Protein AF-A0A818TYH7-F1 (afdb_monomer_lite)

Radius of gyration: 44.58 Å; chains: 1; bounding box: 79×45×135 Å

Structure (mmCIF, N/CA/C/O backbone):
data_AF-A0A818TYH7-F1
#
_entry.id   AF-A0A818TYH7-F1
#
loop_
_atom_site.group_PDB
_atom_site.id
_atom_site.type_symbol
_atom_site.label_atom_id
_atom_site.label_alt_id
_atom_site.label_comp_id
_atom_site.label_asym_id
_atom_site.label_entity_id
_atom_site.label_seq_id
_atom_site.pdbx_PDB_ins_code
_atom_site.Cartn_x
_atom_site.Cartn_y
_atom_site.Cartn_z
_atom_site.occupancy
_atom_site.B_iso_or_equiv
_atom_site.auth_seq_id
_atom_site.auth_comp_id
_atom_site.auth_asym_id
_atom_site.auth_atom_id
_atom_site.pdbx_PDB_model_num
ATOM 1 N N . MET A 1 1 ? -9.401 15.465 94.729 1.00 59.06 1 MET A N 1
ATOM 2 C CA . MET A 1 1 ? -9.776 15.079 93.349 1.00 59.06 1 MET A CA 1
ATOM 3 C C . MET A 1 1 ? -9.764 13.567 93.266 1.00 59.06 1 MET A C 1
ATOM 5 O O . MET A 1 1 ? -8.789 12.959 93.684 1.00 59.06 1 MET A O 1
ATOM 9 N N . ASN A 1 2 ? -10.859 12.968 92.808 1.00 67.94 2 ASN A N 1
ATOM 10 C CA . ASN A 1 2 ? -11.051 11.521 92.837 1.00 67.94 2 ASN A CA 1
ATOM 11 C C . ASN A 1 2 ? -10.206 10.858 91.737 1.00 67.94 2 ASN A C 1
ATOM 13 O O . ASN A 1 2 ? -10.450 11.074 90.551 1.00 67.94 2 ASN A O 1
ATOM 17 N N . THR A 1 3 ? -9.224 10.050 92.133 1.00 76.94 3 THR A N 1
ATOM 18 C CA . THR A 1 3 ? -8.268 9.343 91.257 1.00 76.94 3 THR A CA 1
ATOM 19 C C . THR A 1 3 ? -8.942 8.524 90.154 1.00 76.94 3 THR A C 1
ATOM 21 O O . THR A 1 3 ? -8.447 8.480 89.031 1.00 76.94 3 THR A O 1
ATOM 24 N N . ASN A 1 4 ? -10.125 7.970 90.418 1.00 76.94 4 ASN A N 1
ATOM 25 C CA . ASN A 1 4 ? -10.895 7.204 89.434 1.00 76.94 4 ASN A CA 1
ATOM 26 C C . ASN A 1 4 ? -11.364 8.059 88.245 1.00 76.94 4 ASN A C 1
ATOM 28 O O . ASN A 1 4 ? -11.335 7.600 87.107 1.00 76.94 4 ASN A O 1
ATOM 32 N N . PHE A 1 5 ? -11.738 9.319 88.479 1.00 78.06 5 PHE A N 1
ATOM 33 C CA . PHE A 1 5 ? -12.163 10.219 87.402 1.00 78.06 5 PHE A CA 1
ATOM 34 C C . PHE A 1 5 ? -10.983 10.651 86.520 1.00 78.06 5 PHE A C 1
ATOM 36 O O . PHE A 1 5 ? -11.158 10.842 85.320 1.00 78.06 5 PHE A O 1
ATOM 43 N N . LEU A 1 6 ? -9.772 10.737 87.086 1.00 80.94 6 LEU A N 1
ATOM 44 C CA . LEU A 1 6 ? -8.548 11.011 86.325 1.00 80.94 6 LEU A CA 1
ATOM 45 C C . LEU A 1 6 ? -8.166 9.841 85.410 1.00 80.94 6 LEU A C 1
ATOM 47 O O . LEU A 1 6 ? -7.818 10.062 84.253 1.00 80.94 6 LEU A O 1
ATOM 51 N N . ILE A 1 7 ? -8.282 8.602 85.898 1.00 86.25 7 ILE A N 1
ATOM 52 C CA . ILE A 1 7 ? -7.977 7.403 85.102 1.00 86.25 7 ILE A CA 1
ATOM 53 C C . ILE A 1 7 ? -8.980 7.251 83.952 1.00 86.25 7 ILE A C 1
ATOM 55 O O . ILE A 1 7 ? -8.578 7.038 82.810 1.00 86.25 7 ILE A O 1
ATOM 59 N N . ILE A 1 8 ? -10.276 7.430 84.223 1.00 88.00 8 ILE A N 1
ATOM 60 C CA . ILE A 1 8 ? -11.321 7.353 83.191 1.00 88.00 8 ILE A CA 1
ATOM 61 C C . ILE A 1 8 ? -11.111 8.443 82.129 1.00 88.00 8 ILE A C 1
ATOM 63 O O . ILE A 1 8 ? -11.181 8.158 80.933 1.00 88.00 8 ILE A O 1
ATOM 67 N N . GLY A 1 9 ? -10.776 9.668 82.546 1.00 87.94 9 GLY A N 1
ATOM 68 C CA . GLY A 1 9 ? -10.452 10.757 81.623 1.00 87.94 9 GLY A CA 1
ATOM 69 C C . GLY A 1 9 ? -9.252 10.444 80.720 1.00 87.94 9 GLY A C 1
ATOM 70 O O . GLY A 1 9 ? -9.316 10.676 79.513 1.00 87.94 9 GLY A O 1
ATOM 71 N N . ALA A 1 10 ? -8.187 9.856 81.274 1.00 88.50 10 ALA A N 1
ATOM 72 C CA . ALA A 1 10 ? -6.990 9.485 80.517 1.00 88.50 10 ALA A CA 1
ATOM 73 C C . ALA A 1 10 ? -7.256 8.382 79.475 1.00 88.50 10 ALA A C 1
ATOM 75 O O . ALA A 1 10 ? -6.760 8.456 78.347 1.00 88.50 10 ALA A O 1
ATOM 76 N N . VAL A 1 11 ? -8.075 7.382 79.817 1.00 91.19 11 VAL A N 1
ATOM 77 C CA . VAL A 1 11 ? -8.448 6.298 78.892 1.00 91.19 11 VAL A CA 1
ATOM 78 C C . VAL A 1 11 ? -9.273 6.836 77.721 1.00 91.19 11 VAL A C 1
ATOM 80 O O . VAL A 1 11 ? -8.990 6.506 76.569 1.00 91.19 11 VAL A O 1
ATOM 83 N N . ILE A 1 12 ? -10.239 7.718 77.992 1.00 92.69 12 ILE A N 1
ATOM 84 C CA . ILE A 1 12 ? -11.074 8.331 76.950 1.00 92.69 12 ILE A CA 1
ATOM 85 C C . ILE A 1 12 ? -10.218 9.197 76.018 1.00 92.69 12 ILE A C 1
ATOM 87 O O . ILE A 1 12 ? -10.305 9.051 74.801 1.00 92.69 12 ILE A O 1
ATOM 91 N N . ALA A 1 13 ? -9.336 10.040 76.563 1.00 91.00 13 ALA A N 1
ATOM 92 C CA . ALA A 1 13 ? -8.453 10.884 75.756 1.00 91.00 13 ALA A CA 1
ATOM 93 C C . ALA A 1 13 ? -7.542 10.062 74.824 1.00 91.00 13 ALA A C 1
ATOM 95 O O . ALA A 1 13 ? -7.363 10.411 73.657 1.00 91.00 13 ALA A O 1
ATOM 96 N N . THR A 1 14 ? -7.025 8.932 75.313 1.00 89.00 14 THR A N 1
ATOM 97 C CA . THR A 1 14 ? -6.171 8.030 74.524 1.00 89.00 14 THR A CA 1
ATOM 98 C C . THR A 1 14 ? -6.953 7.361 73.390 1.00 89.00 14 THR A C 1
ATOM 100 O O . THR A 1 14 ? -6.474 7.298 72.257 1.00 89.00 14 THR A O 1
ATOM 103 N N . ALA A 1 15 ? -8.183 6.913 73.661 1.00 92.44 15 ALA A N 1
ATOM 104 C CA . ALA A 1 15 ? -9.056 6.325 72.647 1.00 92.44 15 ALA A CA 1
ATOM 105 C C . ALA A 1 15 ? -9.428 7.336 71.548 1.00 92.44 15 ALA A C 1
ATOM 107 O O . ALA A 1 15 ? -9.392 7.003 70.362 1.00 92.44 15 ALA A O 1
ATOM 108 N N . PHE A 1 16 ? -9.714 8.586 71.925 1.00 93.81 16 PHE A N 1
ATOM 109 C CA . PHE A 1 16 ? -9.987 9.662 70.969 1.00 93.81 16 PHE A CA 1
ATOM 110 C C . PHE A 1 16 ? -8.767 10.000 70.104 1.00 93.81 16 PHE A C 1
ATOM 112 O O . PHE A 1 16 ? -8.908 10.148 68.890 1.00 93.81 16 PHE A O 1
ATOM 119 N N . ALA A 1 17 ? -7.569 10.072 70.691 1.00 91.50 17 ALA A N 1
ATOM 120 C CA . ALA A 1 17 ? -6.339 10.345 69.950 1.00 91.50 17 ALA A CA 1
ATOM 121 C C . ALA A 1 17 ? -6.027 9.248 68.916 1.00 91.50 17 ALA A C 1
ATOM 123 O O . ALA A 1 17 ? -5.682 9.556 67.774 1.00 91.50 17 ALA A O 1
ATOM 124 N N . LEU A 1 18 ? -6.211 7.974 69.282 1.00 92.31 18 LEU A N 1
ATOM 125 C CA . LEU A 1 18 ? -6.038 6.851 68.358 1.00 92.31 18 LEU A CA 1
ATOM 126 C C . LEU A 1 18 ? -7.083 6.865 67.239 1.00 92.31 18 LEU A C 1
ATOM 128 O O . LEU A 1 18 ? -6.723 6.699 66.076 1.00 92.31 18 LEU A O 1
ATOM 132 N N . GLY A 1 19 ? -8.355 7.111 67.567 1.00 92.62 19 GLY A N 1
ATOM 133 C CA . GLY A 1 19 ? -9.427 7.189 66.574 1.00 92.62 19 GLY A CA 1
ATOM 134 C C . GLY A 1 19 ? -9.188 8.296 65.545 1.00 92.62 19 GLY A C 1
ATOM 135 O O . GLY A 1 19 ? -9.248 8.049 64.341 1.00 92.62 19 GLY A O 1
ATOM 136 N N . LEU A 1 20 ? -8.839 9.499 66.008 1.00 92.31 20 LEU A N 1
ATOM 137 C CA . LEU A 1 20 ? -8.533 10.629 65.128 1.00 92.31 20 LEU A CA 1
ATOM 138 C C . LEU A 1 20 ? -7.273 10.380 64.290 1.00 92.31 20 LEU A C 1
ATOM 140 O O . LEU A 1 20 ? -7.275 10.667 63.094 1.00 92.31 20 LEU A O 1
ATOM 144 N N . GLY A 1 21 ? -6.228 9.791 64.876 1.00 88.50 21 GLY A N 1
ATOM 145 C CA . GLY A 1 21 ? -5.010 9.427 64.151 1.00 88.50 21 GLY A CA 1
ATOM 146 C C . GLY A 1 21 ? -5.261 8.417 63.027 1.00 88.50 21 GLY A C 1
ATOM 147 O O . GLY A 1 21 ? -4.711 8.562 61.937 1.00 88.50 21 GLY A O 1
ATOM 148 N N . LEU A 1 22 ? -6.135 7.433 63.251 1.00 90.25 22 LEU A N 1
ATOM 149 C CA . LEU A 1 22 ? -6.472 6.405 62.260 1.00 90.25 22 LEU A CA 1
ATOM 150 C C . LEU A 1 22 ? -7.311 6.979 61.110 1.00 90.25 22 LEU A C 1
ATOM 152 O O . LEU A 1 22 ? -7.062 6.657 59.950 1.00 90.25 22 LEU A O 1
ATOM 156 N N . ILE A 1 23 ? -8.245 7.886 61.413 1.00 88.19 23 ILE A N 1
ATOM 157 C CA . ILE A 1 23 ? -9.045 8.595 60.404 1.00 88.19 23 ILE A CA 1
ATOM 158 C C . ILE A 1 23 ? -8.139 9.491 59.549 1.00 88.19 23 ILE A C 1
ATOM 160 O O . ILE A 1 23 ? -8.147 9.385 58.324 1.00 88.19 23 ILE A O 1
ATOM 164 N N . ILE A 1 24 ? -7.301 10.325 60.173 1.00 84.31 24 ILE A N 1
ATOM 165 C CA . ILE A 1 24 ? -6.377 11.214 59.449 1.00 84.31 24 ILE A CA 1
ATOM 166 C C . ILE A 1 24 ? -5.364 10.398 58.634 1.00 84.31 24 ILE A C 1
ATOM 168 O O . ILE A 1 24 ? -5.081 10.749 57.493 1.00 84.31 24 ILE A O 1
ATOM 172 N N . GLY A 1 25 ? -4.860 9.282 59.165 1.00 80.38 25 GLY A N 1
ATOM 173 C CA . GLY A 1 25 ? -3.965 8.380 58.439 1.00 80.38 25 GLY A CA 1
ATOM 174 C C . GLY A 1 25 ? -4.638 7.702 57.243 1.00 80.38 25 GLY A C 1
ATOM 175 O O . GLY A 1 25 ? -4.040 7.619 56.173 1.00 80.38 25 GLY A O 1
ATOM 176 N N . HIS A 1 26 ? -5.894 7.272 57.385 1.00 82.12 26 HIS A N 1
ATOM 177 C CA . HIS A 1 26 ? -6.649 6.641 56.302 1.00 82.12 26 HIS A CA 1
ATOM 178 C C . HIS A 1 26 ? -6.903 7.605 55.133 1.00 82.12 26 HIS A C 1
ATOM 180 O O . HIS A 1 26 ? -6.757 7.217 53.975 1.00 82.12 26 HIS A O 1
ATOM 186 N N . PHE A 1 27 ? -7.219 8.870 55.429 1.00 81.94 27 PHE A N 1
ATOM 187 C CA . PHE A 1 27 ? -7.495 9.891 54.411 1.00 81.94 27 PHE A CA 1
ATOM 188 C C . PHE A 1 27 ? -6.255 10.686 53.961 1.00 81.94 27 PHE A C 1
ATOM 190 O O . PHE A 1 27 ? -6.283 11.318 52.908 1.00 81.94 27 PHE A O 1
ATOM 197 N N . GLY A 1 28 ? -5.151 10.638 54.714 1.00 71.69 28 GLY A N 1
ATOM 198 C CA . GLY A 1 28 ? -3.887 11.310 54.394 1.00 71.69 28 GLY A CA 1
ATOM 199 C C . GLY A 1 28 ? -3.019 10.576 53.366 1.00 71.69 28 GLY A C 1
ATOM 200 O O . GLY A 1 28 ? -2.095 11.172 52.805 1.00 71.69 28 GLY A O 1
ATOM 201 N N . ILE A 1 29 ? -3.315 9.305 53.063 1.00 68.62 29 ILE A N 1
ATOM 202 C CA . ILE A 1 29 ? -2.651 8.569 51.979 1.00 68.62 29 ILE A CA 1
ATOM 203 C C . ILE A 1 29 ? -3.220 9.058 50.644 1.00 68.62 29 ILE A C 1
ATOM 205 O O . ILE A 1 29 ? -4.084 8.438 50.024 1.00 68.62 29 ILE A O 1
ATOM 209 N N . THR A 1 30 ? -2.684 10.173 50.153 1.00 61.56 30 THR A N 1
ATOM 210 C CA . THR A 1 30 ? -2.760 10.469 48.725 1.00 61.56 30 THR A CA 1
ATOM 211 C C . THR A 1 30 ? -1.938 9.402 48.011 1.00 61.56 30 THR A C 1
ATOM 213 O O . THR A 1 30 ? -0.707 9.370 48.078 1.00 61.56 30 THR A O 1
ATOM 216 N N . LYS A 1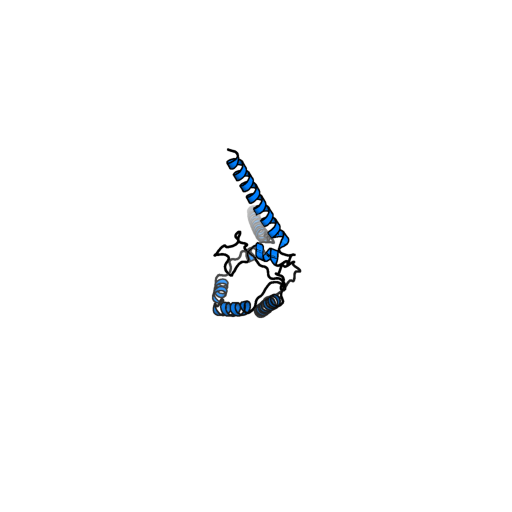 31 ? -2.606 8.454 47.347 1.00 61.31 31 LYS A N 1
ATOM 217 C CA . LYS A 1 31 ? -1.907 7.601 46.387 1.00 61.31 31 LYS A CA 1
ATOM 218 C C . LYS A 1 31 ? -1.333 8.561 45.355 1.00 61.31 31 LYS A C 1
ATOM 220 O O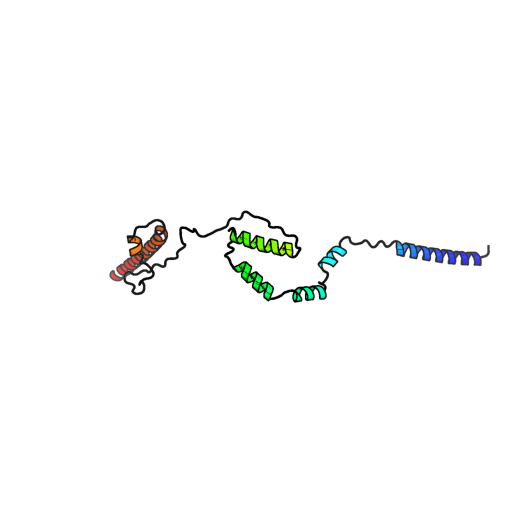 . LYS A 1 31 ? -2.100 9.195 44.634 1.00 61.31 31 LYS A O 1
ATOM 225 N N . LYS A 1 32 ? -0.006 8.720 45.308 1.00 50.16 32 LYS A N 1
ATOM 226 C CA . LYS A 1 32 ? 0.641 9.368 44.169 1.00 50.16 32 LYS A CA 1
ATOM 227 C C . LYS A 1 32 ? 0.236 8.548 42.954 1.00 50.16 32 LYS A C 1
ATOM 229 O O . LYS A 1 32 ? 0.787 7.476 42.718 1.00 50.16 32 LYS A O 1
ATOM 234 N N . THR A 1 33 ? -0.782 9.015 42.240 1.00 51.53 33 THR A N 1
ATOM 235 C CA . THR A 1 33 ? -1.146 8.506 40.929 1.00 51.53 33 THR A CA 1
ATOM 236 C C . THR A 1 33 ? 0.088 8.711 40.077 1.00 51.53 33 THR A C 1
ATOM 238 O O . THR A 1 33 ? 0.393 9.824 39.655 1.00 51.53 33 THR A O 1
ATOM 241 N N . SER A 1 34 ? 0.848 7.637 39.895 1.00 52.97 34 SER A N 1
ATOM 242 C CA . SER A 1 34 ? 1.862 7.526 38.866 1.00 52.97 34 SER A CA 1
ATOM 243 C C . SER A 1 34 ? 1.179 7.914 37.558 1.00 52.97 34 SER A C 1
ATOM 245 O O . SER A 1 34 ? 0.334 7.178 37.042 1.00 52.97 34 SER A O 1
ATOM 247 N N . GLY A 1 35 ? 1.482 9.124 37.079 1.00 52.69 35 GLY A N 1
ATOM 248 C CA . GLY A 1 35 ? 0.833 9.823 35.963 1.00 52.69 35 GLY A CA 1
ATOM 249 C C . GLY A 1 35 ? 1.010 9.166 34.591 1.00 52.69 35 GLY A C 1
ATOM 250 O O . GLY A 1 35 ? 1.030 9.840 33.570 1.00 52.69 35 GLY A O 1
ATOM 251 N N . THR A 1 36 ? 1.137 7.846 34.553 1.00 52.09 36 THR A N 1
ATOM 252 C CA . THR A 1 36 ? 1.519 7.064 33.382 1.00 52.09 36 THR A CA 1
ATOM 253 C C . THR A 1 36 ? 0.820 5.699 33.324 1.00 52.09 36 THR A C 1
ATOM 255 O O . THR A 1 36 ? 0.702 5.128 32.245 1.00 52.09 36 THR A O 1
ATOM 258 N N . SER A 1 37 ? 0.259 5.191 34.429 1.00 53.81 37 SER A N 1
ATOM 259 C CA . SER A 1 37 ? -0.306 3.827 34.506 1.00 53.81 37 SER A CA 1
ATOM 260 C C . SER A 1 37 ? -1.526 3.587 33.593 1.00 53.81 37 SER A C 1
ATOM 262 O O . SER A 1 37 ? -1.629 2.557 32.929 1.00 53.81 37 SER A O 1
ATOM 264 N N . TRP A 1 38 ? -2.435 4.560 33.464 1.00 52.66 38 TRP A N 1
ATOM 265 C CA . TRP A 1 38 ? -3.667 4.388 32.676 1.00 52.66 38 TRP A CA 1
ATOM 266 C C . TRP A 1 38 ? -3.452 4.417 31.153 1.00 52.66 38 TRP A C 1
ATOM 268 O O . TRP A 1 38 ? -4.264 3.858 30.414 1.00 52.66 38 TRP A O 1
ATOM 278 N N . LYS A 1 39 ? -2.375 5.061 30.673 1.00 55.81 39 LYS A N 1
ATOM 279 C CA . LYS A 1 39 ? -2.006 5.064 29.247 1.00 55.81 39 LYS A CA 1
ATOM 280 C C . LYS A 1 39 ? -1.375 3.734 28.844 1.00 55.81 39 LYS A C 1
ATOM 282 O O . LYS A 1 39 ? -1.773 3.170 27.829 1.00 55.81 39 LYS A O 1
ATOM 287 N N . TYR A 1 40 ? -0.468 3.197 29.662 1.00 54.97 40 TYR A N 1
ATOM 288 C CA . TYR A 1 40 ? 0.173 1.912 29.374 1.00 54.97 40 TYR A CA 1
ATOM 289 C C . TYR A 1 40 ? -0.810 0.742 29.466 1.00 54.97 40 TYR A C 1
ATOM 291 O O . TYR A 1 40 ? -0.852 -0.067 28.548 1.00 54.97 40 TYR A O 1
ATOM 299 N N . ASN A 1 41 ? -1.703 0.730 30.463 1.00 60.56 41 ASN A N 1
ATOM 300 C CA . ASN A 1 41 ? -2.732 -0.311 30.593 1.00 60.56 41 ASN A CA 1
ATOM 301 C C . ASN A 1 41 ? -3.762 -0.328 29.451 1.00 60.56 41 ASN A C 1
ATOM 303 O O . ASN A 1 41 ? -4.475 -1.315 29.300 1.00 60.56 41 ASN A O 1
ATOM 307 N N . ARG A 1 42 ? -3.885 0.750 28.662 1.00 60.50 42 ARG A N 1
ATOM 308 C CA . ARG A 1 42 ? -4.776 0.797 27.490 1.00 60.50 42 ARG A CA 1
ATOM 309 C C . ARG A 1 42 ? -4.107 0.216 26.243 1.00 60.50 42 ARG A C 1
ATOM 311 O O . ARG A 1 42 ? -4.791 -0.419 25.452 1.00 60.50 42 ARG A O 1
ATOM 318 N N . LEU A 1 43 ? -2.795 0.416 26.097 1.00 63.75 43 LEU A N 1
ATOM 319 C CA . LEU A 1 43 ? -1.996 -0.119 24.988 1.00 63.75 43 LEU A CA 1
ATOM 320 C C . LEU A 1 43 ? -1.645 -1.601 25.181 1.00 63.75 43 LEU A C 1
ATOM 322 O O . LEU A 1 43 ? -1.488 -2.318 24.203 1.00 63.75 43 LEU A O 1
ATOM 326 N N . THR A 1 44 ? -1.547 -2.066 26.430 1.00 64.50 44 THR A N 1
ATOM 327 C CA . THR A 1 44 ? -1.274 -3.473 26.770 1.00 64.50 44 THR A CA 1
ATOM 328 C C . THR A 1 44 ? -2.532 -4.268 27.113 1.00 64.50 44 THR A C 1
ATOM 330 O O . THR A 1 44 ? -2.435 -5.422 27.537 1.00 64.50 44 THR A O 1
ATOM 333 N N . ARG A 1 45 ? -3.727 -3.677 26.951 1.00 69.06 45 ARG A N 1
ATOM 334 C CA . ARG A 1 45 ? -4.977 -4.392 27.208 1.00 69.06 45 ARG A CA 1
ATOM 335 C C . ARG A 1 45 ? -5.131 -5.477 26.139 1.00 69.06 45 ARG A C 1
ATOM 337 O O . ARG A 1 45 ? -5.129 -5.131 24.957 1.00 69.06 45 ARG A O 1
ATOM 344 N N . PRO A 1 46 ? -5.282 -6.759 26.514 1.00 66.94 46 PRO A N 1
ATOM 345 C CA . PRO A 1 46 ? -5.582 -7.790 25.534 1.00 66.94 46 PRO A CA 1
ATOM 346 C C . PRO A 1 46 ? -6.861 -7.394 24.795 1.00 66.94 46 PRO A C 1
ATOM 348 O O . PRO A 1 46 ? -7.823 -6.935 25.422 1.00 66.94 46 PRO A O 1
ATOM 351 N N . ALA A 1 47 ? -6.838 -7.514 23.466 1.00 72.75 47 ALA A N 1
ATOM 352 C CA . ALA A 1 47 ? -8.010 -7.265 22.640 1.00 72.75 47 ALA A CA 1
ATOM 353 C C . ALA A 1 47 ? -9.181 -8.093 23.181 1.00 72.75 47 ALA A C 1
ATOM 355 O O . ALA A 1 47 ? -9.005 -9.267 23.515 1.00 72.75 47 ALA A O 1
ATOM 356 N N . ASP A 1 48 ? -10.359 -7.476 23.305 1.00 82.31 48 ASP A N 1
ATOM 357 C CA . ASP A 1 48 ? -11.553 -8.201 23.731 1.00 82.31 48 ASP A CA 1
ATOM 358 C C . ASP A 1 48 ? -11.781 -9.363 22.745 1.00 82.31 48 ASP A C 1
ATOM 360 O O . ASP A 1 48 ? -11.935 -9.106 21.544 1.00 82.31 48 ASP A O 1
ATOM 364 N N . PRO A 1 49 ? -11.796 -10.628 23.208 1.00 81.81 49 PRO A N 1
ATOM 365 C CA . PRO A 1 49 ? -11.980 -11.784 22.337 1.00 81.81 49 PRO A CA 1
ATOM 366 C C . PRO A 1 49 ? -13.242 -11.699 21.474 1.00 81.81 49 PRO A C 1
ATOM 368 O O . PRO A 1 49 ? -13.283 -12.291 20.396 1.00 81.81 49 PRO A O 1
ATOM 371 N N . LYS A 1 50 ? -14.268 -10.967 21.932 1.00 84.50 50 LYS A N 1
ATOM 372 C CA . LYS A 1 50 ? -15.488 -10.723 21.157 1.00 84.50 50 LYS A CA 1
ATOM 373 C C . LYS A 1 50 ? -15.220 -9.826 19.953 1.00 84.50 50 LYS A C 1
ATOM 375 O O . LYS A 1 50 ? -15.582 -10.202 18.849 1.00 84.50 50 LYS A O 1
ATOM 380 N N . ASN A 1 51 ? -14.524 -8.705 20.146 1.00 85.88 51 ASN A N 1
ATOM 381 C CA . ASN A 1 51 ? -14.196 -7.774 19.060 1.00 85.88 51 ASN A CA 1
ATOM 382 C C . ASN A 1 51 ? -13.282 -8.427 18.019 1.00 85.88 51 ASN A C 1
ATOM 384 O O . ASN A 1 51 ? -13.462 -8.213 16.825 1.00 85.88 51 ASN A O 1
ATOM 388 N N . TYR A 1 52 ? -12.328 -9.248 18.469 1.00 87.62 52 TYR A N 1
ATOM 389 C CA . TYR A 1 52 ? -11.464 -10.008 17.568 1.00 87.62 52 TYR A CA 1
ATOM 390 C C . TYR A 1 52 ? -12.260 -10.996 16.707 1.00 87.62 52 TYR A C 1
ATOM 392 O O . TYR A 1 52 ? -12.073 -11.033 15.497 1.00 87.62 52 TYR A O 1
ATOM 400 N N . ARG A 1 53 ? -13.172 -11.768 17.312 1.00 90.19 53 ARG A N 1
ATOM 401 C CA . ARG A 1 53 ? -14.015 -12.719 16.570 1.00 90.19 53 ARG A CA 1
ATOM 402 C C . ARG A 1 53 ? -14.925 -12.019 15.578 1.00 90.19 53 ARG A C 1
ATOM 404 O O . ARG A 1 53 ? -14.879 -12.366 14.412 1.00 90.19 53 ARG A O 1
ATOM 411 N N . THR A 1 54 ? -15.639 -10.976 16.001 1.00 92.44 54 THR A N 1
ATOM 412 C CA . THR A 1 54 ? -16.478 -10.181 15.094 1.00 92.44 54 THR A CA 1
ATOM 413 C C . THR A 1 54 ? -15.679 -9.634 13.911 1.00 92.44 54 THR A C 1
ATOM 415 O O . THR A 1 54 ? -16.175 -9.638 12.791 1.00 92.44 54 THR A O 1
ATOM 418 N N . PHE A 1 55 ? -14.440 -9.189 14.140 1.00 91.62 55 PHE A N 1
ATOM 419 C CA . PHE A 1 55 ? -13.564 -8.731 13.065 1.00 91.62 55 PHE A CA 1
ATOM 420 C C . PHE A 1 55 ? -13.196 -9.861 12.096 1.00 91.62 55 PHE A C 1
ATOM 422 O O . PHE A 1 55 ? -13.382 -9.700 10.895 1.00 91.62 55 PHE A O 1
ATOM 429 N N . ILE A 1 56 ? -12.721 -11.007 12.592 1.00 93.62 56 ILE A N 1
ATOM 430 C CA . ILE A 1 56 ? -12.370 -12.146 11.728 1.00 93.62 56 ILE A CA 1
ATOM 431 C C . ILE A 1 56 ? -13.593 -12.665 10.963 1.00 93.62 56 ILE A C 1
ATOM 433 O O . ILE A 1 56 ? -13.490 -12.923 9.768 1.00 93.62 56 ILE A O 1
ATOM 437 N N . ASP A 1 57 ? -14.748 -12.751 11.622 1.00 95.19 57 ASP A N 1
ATOM 438 C CA . ASP A 1 57 ? -16.000 -13.222 11.027 1.00 95.19 57 ASP A CA 1
ATOM 439 C C . ASP A 1 57 ? -16.546 -12.245 9.968 1.00 95.19 57 ASP A C 1
ATOM 441 O O . ASP A 1 57 ? -17.283 -12.657 9.078 1.00 95.19 57 ASP A O 1
ATOM 445 N N . SER A 1 58 ? -16.174 -10.959 10.035 1.00 93.81 58 SER A N 1
ATOM 446 C CA . SER A 1 58 ? -16.537 -9.949 9.027 1.00 93.81 58 SER A CA 1
ATOM 447 C C . SER A 1 58 ? -15.700 -10.009 7.742 1.00 93.81 58 SER A C 1
ATOM 449 O O . SER A 1 58 ? -16.016 -9.318 6.775 1.00 93.81 58 SER A O 1
ATOM 451 N N . ILE A 1 59 ? -14.628 -10.810 7.708 1.00 95.69 59 ILE A N 1
ATOM 452 C CA . ILE A 1 59 ? -13.783 -10.954 6.518 1.00 95.69 59 ILE A CA 1
ATOM 453 C C . ILE A 1 59 ? -14.417 -11.970 5.566 1.00 95.69 59 ILE A C 1
ATOM 455 O O . ILE A 1 59 ? -14.474 -13.165 5.849 1.00 95.69 59 ILE A O 1
ATOM 459 N N . GLU A 1 60 ? -14.824 -11.506 4.387 1.00 97.75 60 GLU A N 1
ATOM 460 C CA . GLU A 1 60 ? -15.468 -12.341 3.371 1.00 97.75 60 GLU A CA 1
ATOM 461 C C . GLU A 1 60 ? -14.560 -12.555 2.153 1.00 97.75 60 GLU A C 1
ATOM 463 O O . GLU A 1 60 ? -14.085 -11.602 1.529 1.00 97.75 60 GLU A O 1
ATOM 468 N N . ALA A 1 61 ? -14.363 -13.818 1.762 1.00 98.06 61 ALA A N 1
ATOM 469 C CA . ALA A 1 61 ? -13.528 -14.180 0.614 1.00 98.06 61 ALA A CA 1
ATOM 470 C C . ALA A 1 61 ? -14.022 -13.565 -0.709 1.00 98.06 61 ALA A C 1
ATOM 472 O O . ALA A 1 61 ? -13.206 -13.159 -1.533 1.00 98.06 61 ALA A O 1
ATOM 473 N N . ALA A 1 62 ? -15.340 -13.434 -0.888 1.00 98.12 62 ALA A N 1
ATOM 474 C CA . ALA A 1 62 ? -15.934 -12.822 -2.077 1.00 98.12 62 ALA A CA 1
ATOM 475 C C . ALA A 1 62 ? -15.542 -11.340 -2.232 1.00 98.12 62 ALA A C 1
ATOM 477 O O . ALA A 1 62 ? -15.237 -10.894 -3.338 1.00 98.12 62 ALA A O 1
ATOM 478 N N . ASN A 1 63 ? -15.476 -10.591 -1.124 1.00 97.19 63 ASN A N 1
ATOM 479 C CA . ASN A 1 63 ? -15.050 -9.189 -1.141 1.00 97.19 63 ASN A CA 1
ATOM 480 C C . ASN A 1 63 ? -13.555 -9.077 -1.463 1.00 97.19 63 ASN A C 1
ATOM 482 O O . ASN A 1 63 ? -13.152 -8.204 -2.228 1.00 97.19 63 ASN A O 1
ATOM 486 N N . ILE A 1 64 ? -12.732 -9.997 -0.943 1.00 97.75 64 ILE A N 1
ATOM 487 C CA . ILE A 1 64 ? -11.303 -10.073 -1.283 1.00 97.75 64 ILE A CA 1
ATOM 488 C C . ILE A 1 64 ? -11.120 -10.341 -2.782 1.00 97.75 64 ILE A C 1
ATOM 490 O O . ILE A 1 64 ? -10.328 -9.659 -3.427 1.00 97.75 64 ILE A O 1
ATOM 494 N N . GLU A 1 65 ? -11.863 -11.295 -3.348 1.00 98.25 65 GLU A N 1
ATOM 495 C CA . GLU A 1 65 ? -11.809 -11.620 -4.777 1.00 98.25 65 GLU A CA 1
ATOM 496 C C . GLU A 1 65 ? -12.224 -10.428 -5.650 1.00 98.25 65 GLU A C 1
ATOM 498 O O . GLU A 1 65 ? -11.511 -10.072 -6.591 1.00 98.25 65 GLU A O 1
ATOM 503 N N . ALA A 1 66 ? -13.343 -9.775 -5.323 1.00 97.56 66 ALA A N 1
ATOM 504 C CA . ALA A 1 66 ? -13.829 -8.609 -6.054 1.00 97.56 66 ALA A CA 1
ATOM 505 C C . ALA A 1 66 ? -12.822 -7.447 -6.011 1.00 97.56 66 ALA A C 1
ATOM 507 O O . ALA A 1 66 ? -12.506 -6.863 -7.052 1.00 97.56 66 ALA A O 1
ATOM 508 N N . ASN A 1 67 ? -12.264 -7.164 -4.830 1.00 96.56 67 ASN A N 1
ATOM 509 C CA . ASN A 1 67 ? -11.239 -6.138 -4.653 1.00 96.56 67 ASN A CA 1
ATOM 510 C C . ASN A 1 67 ? -9.975 -6.468 -5.445 1.00 96.56 67 ASN A C 1
ATOM 512 O O . ASN A 1 67 ? -9.456 -5.611 -6.157 1.00 96.56 67 ASN A O 1
ATOM 516 N N . LEU A 1 68 ? -9.503 -7.715 -5.381 1.00 97.25 68 LEU A N 1
ATOM 517 C CA . LEU A 1 68 ? -8.322 -8.147 -6.123 1.00 97.25 68 LEU A CA 1
ATOM 518 C C . LEU A 1 68 ? -8.539 -8.013 -7.632 1.00 97.25 68 LEU A C 1
ATOM 520 O O . LEU A 1 68 ? -7.676 -7.487 -8.334 1.00 97.25 68 LEU A O 1
ATOM 524 N N . LYS A 1 69 ? -9.702 -8.434 -8.136 1.00 97.31 69 LYS A N 1
ATOM 525 C CA . LYS A 1 69 ? -10.055 -8.308 -9.553 1.00 97.31 69 LYS A CA 1
ATOM 526 C C . LYS A 1 69 ? -10.073 -6.848 -10.007 1.00 97.31 69 LYS A C 1
ATOM 528 O O . LYS A 1 69 ? -9.618 -6.552 -11.108 1.00 97.31 69 LYS A O 1
ATOM 533 N N . ASN A 1 70 ? -10.570 -5.941 -9.167 1.00 95.06 70 ASN A N 1
ATOM 534 C CA . ASN A 1 70 ? -10.587 -4.514 -9.469 1.00 95.06 70 ASN A CA 1
ATOM 535 C C . ASN A 1 70 ? -9.163 -3.927 -9.504 1.00 95.06 70 ASN A C 1
ATOM 537 O O . ASN A 1 70 ? -8.757 -3.348 -10.511 1.00 95.06 70 ASN A O 1
ATOM 541 N N . LEU A 1 71 ? -8.376 -4.162 -8.447 1.00 95.19 71 LEU A N 1
ATOM 542 C CA . LEU A 1 71 ? -7.022 -3.614 -8.275 1.00 95.19 71 LEU A CA 1
ATOM 543 C C . LEU A 1 71 ? -5.988 -4.180 -9.267 1.00 95.19 71 LEU A C 1
ATOM 545 O O . LEU A 1 71 ? -4.952 -3.565 -9.494 1.00 95.19 71 LEU A O 1
ATOM 549 N N . THR A 1 72 ? -6.254 -5.341 -9.872 1.00 95.25 72 THR A N 1
ATOM 550 C CA . THR A 1 72 ? -5.360 -5.983 -10.861 1.00 95.25 72 THR A CA 1
ATOM 551 C C . THR A 1 72 ? -5.814 -5.807 -12.310 1.00 95.25 72 THR A C 1
ATOM 553 O O . THR A 1 72 ? -5.175 -6.322 -13.224 1.00 95.25 72 THR A O 1
ATOM 556 N N . SER A 1 73 ? -6.901 -5.069 -12.548 1.00 94.19 73 SER A N 1
ATOM 557 C CA . SER A 1 73 ? -7.448 -4.863 -13.895 1.00 94.19 73 SER A CA 1
ATOM 558 C C . SER A 1 73 ? -6.534 -4.048 -14.820 1.00 94.19 73 SER A C 1
ATOM 560 O O . SER A 1 73 ? -6.656 -4.143 -16.043 1.00 94.19 73 SER A O 1
ATOM 562 N N . ARG A 1 74 ? -5.614 -3.257 -14.253 1.00 91.19 74 ARG A N 1
ATOM 563 C CA . ARG A 1 74 ? -4.643 -2.419 -14.967 1.00 91.19 74 ARG A CA 1
ATOM 564 C C . ARG A 1 74 ? -3.259 -2.525 -14.328 1.00 91.19 74 ARG A C 1
ATOM 566 O O . ARG A 1 74 ? -3.123 -2.862 -13.151 1.00 91.19 74 ARG A O 1
ATOM 573 N N . SER A 1 75 ? -2.230 -2.219 -15.117 1.00 91.81 75 SER A N 1
ATOM 574 C CA . SER A 1 75 ? -0.863 -2.064 -14.611 1.00 91.81 75 SER A CA 1
ATOM 575 C C . SER A 1 75 ? -0.784 -0.825 -13.716 1.00 91.81 75 SER A C 1
ATOM 577 O O . SER A 1 75 ? -1.168 0.252 -14.151 1.00 91.81 75 SER A O 1
ATOM 579 N N . HIS A 1 76 ? -0.280 -0.968 -12.493 1.00 92.56 76 HIS A N 1
ATOM 580 C CA . HIS A 1 76 ? -0.106 0.104 -11.501 1.00 92.56 76 HIS A CA 1
ATOM 581 C C . HIS A 1 76 ? 1.389 0.344 -11.262 1.00 92.56 76 HIS A C 1
ATOM 583 O O . HIS A 1 76 ? 1.913 0.222 -10.156 1.00 92.56 76 HIS A O 1
ATOM 589 N N . MET A 1 77 ? 2.124 0.584 -12.346 1.00 94.50 77 MET A N 1
ATOM 590 C CA . MET A 1 77 ? 3.550 0.860 -12.248 1.00 94.50 77 MET A CA 1
ATOM 591 C C . MET A 1 77 ? 3.751 2.209 -11.544 1.00 94.50 77 MET A C 1
ATOM 593 O O . MET A 1 77 ? 3.176 3.216 -11.953 1.00 94.50 77 MET A O 1
ATOM 597 N N . ALA A 1 78 ? 4.556 2.199 -10.476 1.00 93.00 78 ALA A N 1
ATOM 598 C CA . ALA A 1 78 ? 4.749 3.342 -9.586 1.00 93.00 78 ALA A CA 1
ATOM 599 C C . ALA A 1 78 ? 5.023 4.620 -10.376 1.00 93.00 78 ALA A C 1
ATOM 601 O O . ALA A 1 78 ? 5.820 4.567 -11.303 1.00 93.00 78 ALA A O 1
ATOM 602 N N . GLY A 1 79 ? 4.410 5.747 -10.015 1.00 91.12 79 GLY A N 1
ATOM 603 C CA . GLY A 1 79 ? 4.689 7.053 -10.633 1.00 91.12 79 GLY A CA 1
ATOM 604 C C . GLY A 1 79 ? 4.011 7.320 -11.985 1.00 91.12 79 GLY A C 1
ATOM 605 O O . GLY A 1 79 ? 4.131 8.436 -12.493 1.00 91.12 79 GLY A O 1
ATOM 606 N N . LEU A 1 80 ? 3.275 6.352 -12.541 1.00 92.88 80 LEU A N 1
ATOM 607 C CA . LEU A 1 80 ? 2.377 6.568 -13.679 1.00 92.88 80 LEU A CA 1
ATOM 608 C C . LEU A 1 80 ? 0.963 6.971 -13.223 1.00 92.88 80 LEU A C 1
ATOM 610 O O . LEU A 1 80 ? 0.639 6.964 -12.033 1.00 92.88 80 LEU A O 1
ATOM 614 N N . LEU A 1 81 ? 0.111 7.359 -14.177 1.00 93.69 81 LEU A N 1
ATOM 615 C CA . LEU A 1 81 ? -1.257 7.809 -13.900 1.00 93.69 81 LEU A CA 1
ATOM 616 C C . LEU A 1 81 ? -2.120 6.682 -13.314 1.00 93.69 81 LEU A C 1
ATOM 618 O O . LEU A 1 81 ? -2.902 6.911 -12.399 1.00 93.69 81 LEU A O 1
ATOM 622 N N . GLU A 1 82 ? -1.940 5.460 -13.797 1.00 93.56 82 GLU A N 1
ATOM 623 C CA . GLU A 1 82 ? -2.702 4.282 -13.385 1.00 93.56 82 GLU A CA 1
ATOM 624 C C . GLU A 1 82 ? -2.431 3.888 -11.921 1.00 93.56 82 GLU A C 1
ATOM 626 O O . GLU A 1 82 ? -3.321 3.401 -11.218 1.00 93.56 82 GLU A O 1
ATOM 631 N N . ASP A 1 83 ? -1.210 4.133 -11.437 1.00 95.12 83 ASP A N 1
ATOM 632 C CA . ASP A 1 83 ? -0.849 3.980 -10.023 1.00 95.12 83 ASP A CA 1
ATOM 633 C C . ASP A 1 83 ? -1.583 5.016 -9.152 1.00 95.12 83 ASP A C 1
ATOM 635 O O . ASP A 1 83 ? -2.137 4.683 -8.102 1.00 95.12 83 ASP A O 1
ATOM 639 N N . LEU A 1 84 ? -1.700 6.262 -9.633 1.00 94.88 84 LEU A N 1
ATOM 640 C CA . LEU A 1 84 ? -2.476 7.300 -8.953 1.00 94.88 84 LEU A CA 1
ATOM 641 C C . LEU A 1 84 ? -3.974 6.963 -8.897 1.00 94.88 84 LEU A C 1
ATOM 643 O O . LEU A 1 84 ? -4.582 7.120 -7.839 1.00 94.88 84 LEU A O 1
ATOM 647 N N . GLU A 1 85 ? -4.560 6.490 -9.998 1.00 94.69 85 GLU A N 1
ATOM 648 C CA . GLU A 1 85 ? -5.965 6.058 -10.043 1.00 94.69 85 GLU A CA 1
ATOM 649 C C . GLU A 1 85 ? -6.226 4.914 -9.052 1.00 94.69 85 GLU A C 1
ATOM 651 O O . GLU A 1 85 ? -7.201 4.940 -8.299 1.00 94.69 85 GLU A O 1
ATOM 656 N N . SER A 1 86 ? -5.314 3.941 -8.978 1.00 94.88 86 SER A N 1
ATOM 657 C CA . SER A 1 86 ? -5.409 2.828 -8.025 1.00 94.88 86 SER A CA 1
ATOM 658 C C . SER A 1 86 ? -5.363 3.315 -6.572 1.00 94.88 86 SER A C 1
ATOM 660 O O . SER A 1 86 ? -6.151 2.868 -5.735 1.00 94.88 86 SER A O 1
ATOM 662 N N . ALA A 1 87 ? -4.487 4.277 -6.265 1.00 95.12 87 ALA A N 1
ATOM 663 C CA . ALA A 1 87 ? -4.420 4.893 -4.942 1.00 95.12 87 ALA A CA 1
ATOM 664 C C . ALA A 1 87 ? -5.704 5.665 -4.584 1.00 95.12 87 ALA A C 1
ATOM 666 O O . ALA A 1 87 ? -6.140 5.616 -3.433 1.00 95.12 87 ALA A O 1
ATOM 667 N N . GLN A 1 88 ? -6.335 6.332 -5.556 1.00 95.38 88 GLN A N 1
ATOM 668 C CA . GLN A 1 88 ? -7.604 7.046 -5.362 1.00 95.38 88 GLN A CA 1
ATOM 669 C C . GLN A 1 88 ? -8.760 6.094 -5.048 1.00 95.38 88 GLN A C 1
ATOM 671 O O . GLN A 1 88 ? -9.531 6.366 -4.133 1.00 95.38 88 GLN A O 1
ATOM 676 N N . VAL A 1 89 ? -8.840 4.945 -5.728 1.00 95.25 89 VAL A N 1
ATOM 677 C CA . VAL A 1 89 ? -9.846 3.910 -5.426 1.00 95.25 89 VAL A CA 1
ATOM 678 C C . VAL A 1 89 ? -9.736 3.441 -3.971 1.00 95.25 89 VAL A C 1
ATOM 680 O O . VAL A 1 89 ? -10.745 3.316 -3.277 1.00 95.25 89 VAL A O 1
ATOM 683 N N . ILE A 1 90 ? -8.512 3.215 -3.481 1.00 96.19 90 ILE A N 1
ATOM 684 C CA . ILE A 1 90 ? -8.272 2.820 -2.085 1.00 96.19 90 ILE A CA 1
ATOM 685 C C . ILE A 1 90 ? -8.653 3.954 -1.125 1.00 96.19 90 ILE A C 1
ATOM 687 O O . ILE A 1 90 ? -9.303 3.709 -0.109 1.00 96.19 90 ILE A O 1
ATOM 691 N N . GLU A 1 91 ? -8.274 5.194 -1.442 1.00 96.94 91 GLU A N 1
ATOM 692 C CA . GLU A 1 91 ? -8.609 6.367 -0.632 1.00 96.94 91 GLU A CA 1
ATOM 693 C C . GLU A 1 91 ? -10.126 6.552 -0.490 1.00 96.94 91 GLU A C 1
ATOM 695 O O . GLU A 1 91 ? -10.618 6.786 0.617 1.00 96.94 91 GLU A O 1
ATOM 700 N N . GLU A 1 92 ? -10.866 6.445 -1.592 1.00 96.62 92 GLU A N 1
ATOM 701 C CA . GLU A 1 92 ? -12.324 6.549 -1.612 1.00 96.62 92 GLU A CA 1
ATOM 702 C C . GLU A 1 92 ? -12.972 5.437 -0.790 1.00 96.62 92 GLU A C 1
ATOM 704 O O . GLU A 1 92 ? -13.815 5.727 0.062 1.00 96.62 92 GLU A O 1
ATOM 709 N N . GLN A 1 93 ? -12.533 4.188 -0.972 1.00 96.62 93 GLN A N 1
ATOM 710 C CA . GLN A 1 93 ? -13.050 3.057 -0.205 1.00 96.62 93 GLN A CA 1
ATOM 711 C C . GLN A 1 93 ? -12.829 3.255 1.299 1.00 96.62 93 GLN A C 1
ATOM 713 O O . GLN A 1 93 ? -13.758 3.127 2.090 1.00 96.62 93 GLN A O 1
ATOM 718 N N . TRP A 1 94 ? -11.627 3.653 1.713 1.00 97.38 94 TRP A N 1
ATOM 719 C CA . TRP A 1 94 ? -11.323 3.872 3.127 1.00 97.38 94 TRP A CA 1
ATOM 720 C C . TRP A 1 94 ? -12.104 5.039 3.736 1.00 97.38 94 TRP A C 1
ATOM 722 O O . TRP A 1 94 ? -12.495 4.975 4.903 1.00 97.38 94 TRP A O 1
ATOM 732 N N . LYS A 1 95 ? -12.371 6.097 2.961 1.00 97.50 95 LYS A N 1
ATOM 733 C CA . LYS A 1 95 ? -13.262 7.185 3.390 1.00 97.50 95 LYS A CA 1
ATOM 734 C C . LYS A 1 95 ? -14.694 6.691 3.586 1.00 97.50 95 LYS A C 1
ATOM 736 O O . LYS A 1 95 ? -15.321 7.067 4.575 1.00 97.50 95 LYS A O 1
ATOM 741 N N . LEU A 1 96 ? -15.200 5.853 2.678 1.00 97.06 96 LEU A N 1
ATOM 742 C CA . LEU A 1 96 ? -16.527 5.236 2.794 1.00 97.06 96 LEU A CA 1
ATOM 743 C C . LEU A 1 96 ? -16.625 4.319 4.019 1.00 97.06 96 LEU A C 1
ATOM 745 O O . LEU A 1 96 ? -17.635 4.350 4.720 1.00 97.06 96 LEU A O 1
ATOM 749 N N . ASP A 1 97 ? -15.551 3.597 4.336 1.00 95.25 97 ASP A N 1
ATOM 750 C CA . ASP A 1 97 ? -15.446 2.747 5.529 1.00 95.25 97 ASP A CA 1
ATOM 751 C C . ASP A 1 97 ? -15.305 3.559 6.839 1.00 95.25 97 ASP A C 1
ATOM 753 O O . ASP A 1 97 ? -15.266 2.997 7.936 1.00 95.25 97 ASP A O 1
ATOM 757 N N . GLY A 1 98 ? -15.250 4.894 6.751 1.00 96.94 98 GLY A N 1
ATOM 758 C CA . GLY A 1 98 ? -15.223 5.809 7.893 1.00 96.94 98 GLY A CA 1
ATOM 759 C C . GLY A 1 98 ? -13.827 6.096 8.453 1.00 96.94 98 GLY A C 1
ATOM 760 O O . GLY A 1 98 ? -13.708 6.607 9.571 1.00 96.94 98 GLY A O 1
ATOM 761 N N . LEU A 1 99 ? -12.764 5.783 7.707 1.00 97.31 99 LEU A N 1
ATOM 762 C CA . LEU A 1 99 ? -11.389 6.079 8.104 1.00 97.31 99 LEU A CA 1
ATOM 763 C C . LEU A 1 99 ? -11.006 7.529 7.775 1.00 97.31 99 LEU A C 1
ATOM 765 O O . LEU A 1 99 ? -11.469 8.132 6.808 1.00 97.31 99 LEU A O 1
ATOM 769 N N . GLN A 1 100 ? -10.102 8.092 8.581 1.00 96.75 100 GLN A N 1
ATOM 770 C CA . GLN A 1 100 ? -9.430 9.349 8.249 1.00 96.75 100 GLN A CA 1
ATOM 771 C C . GLN A 1 100 ? -8.245 9.038 7.336 1.00 96.75 100 GLN A C 1
ATOM 773 O O . GLN A 1 100 ? -7.288 8.396 7.769 1.00 96.75 100 GLN A O 1
ATOM 778 N N . VAL A 1 101 ? -8.317 9.485 6.083 1.00 96.88 101 VAL A N 1
ATOM 779 C CA . VAL A 1 101 ? -7.343 9.134 5.041 1.00 96.88 101 VAL A CA 1
ATOM 780 C C . VAL A 1 101 ? -6.547 10.358 4.603 1.00 96.88 101 VAL A C 1
ATOM 782 O O . VAL A 1 101 ? -7.097 11.447 4.436 1.00 96.88 101 VAL A O 1
ATOM 785 N N . THR A 1 102 ? -5.249 10.165 4.387 1.00 96.06 102 THR A N 1
ATOM 786 C CA . THR A 1 102 ? -4.328 11.147 3.808 1.00 96.06 102 THR A CA 1
ATOM 787 C C . THR A 1 102 ? -3.415 10.469 2.790 1.00 96.06 102 THR A C 1
ATOM 789 O O . THR A 1 102 ? -2.935 9.363 3.024 1.00 96.06 102 THR A O 1
ATOM 792 N N . GLN A 1 103 ? -3.141 11.154 1.676 1.00 94.62 103 GLN A N 1
ATOM 793 C CA . GLN A 1 103 ? -2.279 10.664 0.5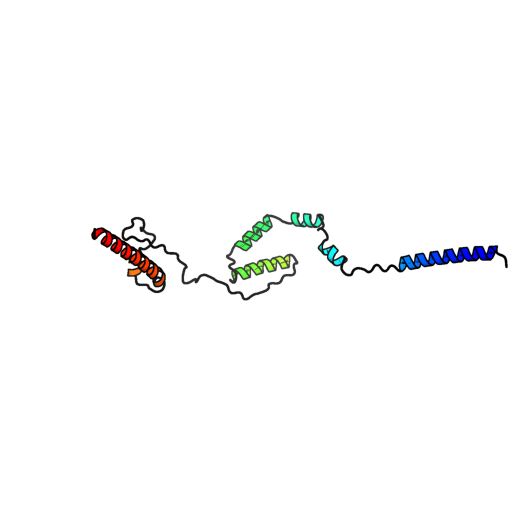96 1.00 94.62 103 GLN A CA 1
ATOM 794 C C . GLN A 1 103 ? -0.996 11.518 0.507 1.00 94.62 103 GLN A C 1
ATOM 796 O O . GLN A 1 103 ? -0.962 12.516 -0.222 1.00 94.62 103 GLN A O 1
ATOM 801 N N . PRO A 1 104 ? 0.059 11.200 1.282 1.00 94.25 104 PRO A N 1
ATOM 802 C CA . PRO A 1 104 ? 1.318 11.936 1.222 1.00 94.25 104 PRO A CA 1
ATOM 803 C C . PRO A 1 104 ? 2.018 11.710 -0.125 1.00 94.25 104 PRO A C 1
ATOM 805 O O . PRO A 1 104 ? 2.026 10.601 -0.655 1.00 94.25 104 PRO A O 1
ATOM 808 N N . LYS A 1 105 ? 2.625 12.768 -0.671 1.00 94.69 105 LYS A N 1
ATOM 809 C CA . LYS A 1 105 ? 3.326 12.740 -1.962 1.00 94.69 105 LYS A CA 1
ATOM 810 C C . LYS A 1 105 ? 4.814 12.977 -1.759 1.00 94.69 105 LYS A C 1
ATOM 812 O O . LYS A 1 105 ? 5.201 13.870 -1.004 1.00 94.69 105 LYS A O 1
ATOM 817 N N . TYR A 1 106 ? 5.630 12.208 -2.471 1.00 95.62 106 TYR A N 1
ATOM 818 C CA . TYR A 1 106 ? 7.083 12.312 -2.433 1.00 95.62 106 TYR A CA 1
ATOM 819 C C . TYR A 1 106 ? 7.640 12.362 -3.848 1.00 95.62 106 TYR A C 1
ATOM 821 O O . TYR A 1 106 ? 7.209 11.611 -4.719 1.00 95.62 106 TYR A O 1
ATOM 829 N N . ASN A 1 107 ? 8.633 13.222 -4.047 1.00 96.25 107 ASN A N 1
ATOM 830 C CA . ASN A 1 107 ? 9.411 13.249 -5.275 1.00 96.25 107 ASN A CA 1
ATOM 831 C C . ASN A 1 107 ? 10.590 12.296 -5.092 1.00 96.25 107 ASN A C 1
ATOM 833 O O . ASN A 1 107 ? 11.532 12.602 -4.361 1.00 96.25 107 ASN A O 1
ATOM 837 N N . VAL A 1 108 ? 10.499 11.128 -5.719 1.00 95.69 108 VAL A N 1
ATOM 838 C CA . VAL A 1 108 ? 11.516 10.075 -5.665 1.00 95.69 108 VAL A CA 1
ATOM 839 C C . VAL A 1 108 ? 12.081 9.837 -7.059 1.00 95.69 108 VAL A C 1
ATOM 841 O O . VAL A 1 108 ? 11.381 9.997 -8.056 1.00 95.69 108 VAL A O 1
ATOM 844 N N . LEU A 1 109 ? 13.361 9.474 -7.131 1.00 97.00 109 LEU A N 1
ATOM 845 C CA . LEU A 1 109 ? 13.985 9.091 -8.391 1.00 97.00 109 LEU A CA 1
ATOM 846 C C . LEU A 1 109 ? 13.574 7.652 -8.726 1.00 97.00 109 LEU A C 1
ATOM 848 O O . LEU A 1 109 ? 13.912 6.730 -7.985 1.00 97.00 109 LEU A O 1
ATOM 852 N N . LEU A 1 110 ? 12.844 7.479 -9.827 1.00 94.94 110 LEU A N 1
ATOM 853 C CA . LEU A 1 110 ? 12.427 6.181 -10.361 1.00 94.94 110 LEU A CA 1
ATOM 854 C C . LEU A 1 110 ? 13.206 5.873 -11.645 1.00 94.94 110 LEU A C 1
ATOM 856 O O . LEU A 1 110 ? 13.773 6.771 -12.266 1.00 94.94 110 LEU A O 1
ATOM 860 N N . SER A 1 111 ? 13.263 4.596 -12.013 1.00 92.69 111 SER A N 1
ATOM 861 C CA . SER A 1 111 ? 13.949 4.120 -13.214 1.00 92.69 111 SER A CA 1
ATOM 862 C C . SER A 1 111 ? 12.988 3.275 -14.040 1.00 92.69 111 SER A C 1
ATOM 864 O O . SER A 1 111 ? 12.398 2.330 -13.515 1.00 92.69 111 SER A O 1
ATOM 866 N N . TYR A 1 112 ? 12.856 3.619 -15.318 1.00 92.25 112 TYR A N 1
ATOM 867 C CA . TYR A 1 112 ? 12.039 2.914 -16.302 1.00 92.25 112 TYR A CA 1
ATOM 868 C C . TYR A 1 112 ? 12.900 2.574 -17.518 1.00 92.25 112 TYR A C 1
ATOM 870 O O . TYR A 1 112 ? 13.898 3.258 -17.763 1.00 92.25 112 TYR A O 1
ATOM 878 N N . PRO A 1 113 ? 12.548 1.523 -18.273 1.00 89.88 113 PRO A N 1
ATOM 879 C CA . PRO A 1 113 ? 13.128 1.326 -19.594 1.00 89.88 113 PRO A CA 1
ATOM 880 C C . PRO A 1 113 ? 12.789 2.509 -20.513 1.00 89.88 113 PRO A C 1
ATOM 882 O O . PRO A 1 113 ? 11.794 3.200 -20.304 1.00 89.88 113 PRO A O 1
ATOM 885 N N . ASP A 1 114 ? 13.618 2.727 -21.530 1.00 87.44 114 ASP A N 1
ATOM 886 C CA . ASP A 1 114 ? 13.294 3.650 -22.613 1.00 87.44 114 ASP A CA 1
ATOM 887 C C . ASP A 1 114 ? 12.238 3.003 -23.525 1.00 87.44 114 ASP A C 1
ATOM 889 O O . ASP A 1 114 ? 12.403 1.864 -23.966 1.00 87.44 114 ASP A O 1
ATOM 893 N N . ASP A 1 115 ? 11.150 3.718 -23.810 1.00 85.56 115 ASP A N 1
ATOM 894 C CA . ASP A 1 115 ? 10.082 3.232 -24.691 1.00 85.56 115 ASP A CA 1
ATOM 895 C C . ASP A 1 115 ? 10.534 3.134 -26.160 1.00 85.56 115 ASP A C 1
ATOM 897 O O . ASP A 1 115 ? 9.971 2.365 -26.943 1.00 85.56 115 ASP A O 1
ATOM 901 N N . SER A 1 116 ? 11.544 3.918 -26.550 1.00 85.19 116 SER A N 1
ATOM 902 C CA . SER A 1 116 ? 12.083 3.961 -27.911 1.00 85.19 116 SER A CA 1
ATOM 903 C C . SER A 1 116 ? 13.176 2.920 -28.164 1.00 85.19 116 SER A C 1
ATOM 905 O O . SER A 1 116 ? 13.322 2.446 -29.295 1.00 85.19 116 SER A O 1
ATOM 907 N N . GLU A 1 117 ? 13.894 2.500 -27.117 1.00 82.31 117 GLU A N 1
ATOM 908 C CA . GLU A 1 117 ? 14.996 1.541 -27.198 1.00 82.31 117 GLU A CA 1
ATOM 909 C C . GLU A 1 117 ? 14.778 0.348 -26.261 1.00 82.31 117 GLU A C 1
ATOM 911 O O . GLU A 1 117 ? 14.984 0.394 -25.050 1.00 82.31 117 GLU A O 1
ATOM 916 N N . LEU A 1 118 ? 14.394 -0.787 -26.852 1.00 79.62 118 LEU A N 1
ATOM 917 C CA . LEU A 1 118 ? 14.238 -2.032 -26.106 1.00 79.62 118 LEU A CA 1
ATOM 918 C C . LEU A 1 118 ? 15.585 -2.552 -25.598 1.00 79.62 118 LEU A C 1
ATOM 920 O O . LEU A 1 118 ? 16.488 -2.832 -26.393 1.00 79.62 118 LEU A O 1
ATOM 924 N N . ASN A 1 119 ? 15.649 -2.843 -24.299 1.00 78.06 119 ASN A N 1
ATOM 925 C CA . ASN A 1 119 ? 16.750 -3.592 -23.700 1.00 78.06 119 ASN A CA 1
ATOM 926 C C . ASN A 1 119 ? 16.831 -5.002 -24.310 1.00 78.06 119 ASN A C 1
ATOM 928 O O . ASN A 1 119 ? 15.878 -5.783 -24.231 1.00 78.06 119 ASN A O 1
ATOM 932 N N . ARG A 1 120 ? 17.977 -5.352 -24.908 1.00 73.25 120 ARG A N 1
ATOM 933 C CA . ARG A 1 120 ? 18.217 -6.670 -25.521 1.00 73.25 120 ARG A CA 1
ATOM 934 C C . ARG A 1 120 ? 19.501 -7.303 -24.997 1.00 73.25 120 ARG A C 1
ATOM 936 O O . ARG A 1 120 ? 20.534 -6.651 -24.894 1.00 73.25 120 ARG A O 1
ATOM 943 N N . HIS A 1 121 ? 19.453 -8.611 -24.751 1.00 71.19 121 HIS A N 1
ATOM 944 C CA . HIS A 1 121 ? 20.637 -9.435 -24.512 1.00 71.19 121 HIS A CA 1
ATOM 945 C C . HIS A 1 121 ? 20.918 -10.268 -25.765 1.00 71.19 121 HIS A C 1
ATOM 947 O O . HIS A 1 121 ? 20.045 -11.005 -26.220 1.00 71.19 121 HIS A O 1
ATOM 953 N N . ILE A 1 122 ? 22.121 -10.153 -26.331 1.00 66.38 122 ILE A N 1
ATOM 954 C CA . ILE A 1 122 ? 22.523 -10.889 -27.537 1.00 66.38 122 ILE A CA 1
ATOM 955 C C . ILE A 1 122 ? 23.686 -11.813 -27.176 1.00 66.38 122 ILE A C 1
ATOM 957 O O . ILE A 1 122 ? 24.712 -11.357 -26.672 1.00 66.38 122 ILE A O 1
ATOM 96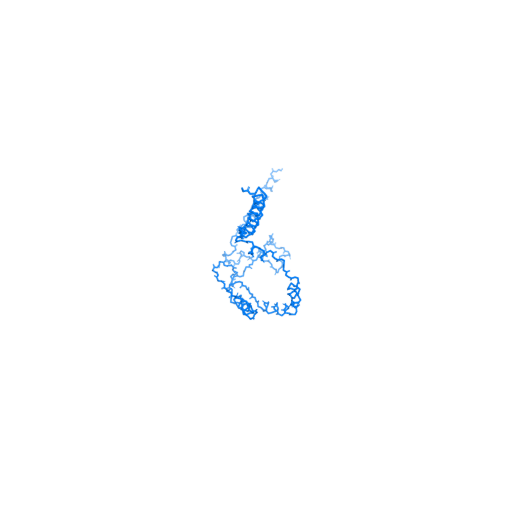1 N N . ILE A 1 123 ? 23.520 -13.114 -27.432 1.00 62.59 123 ILE A N 1
ATOM 962 C CA . ILE A 1 123 ? 24.582 -14.112 -27.277 1.00 62.59 123 ILE A CA 1
ATOM 963 C C . ILE A 1 123 ? 25.272 -14.286 -28.624 1.00 62.59 123 ILE A C 1
ATOM 965 O O . ILE A 1 123 ? 24.634 -14.598 -29.629 1.00 62.59 123 ILE A O 1
ATOM 969 N N . TYR A 1 124 ? 26.589 -14.122 -28.627 1.00 60.69 124 TYR A N 1
ATOM 970 C CA . TYR A 1 124 ? 27.413 -14.296 -29.811 1.00 60.69 124 TYR A CA 1
ATOM 971 C C . TYR A 1 124 ? 28.132 -15.649 -29.780 1.00 60.69 124 TYR A C 1
ATOM 973 O O . TYR A 1 124 ? 28.826 -15.964 -28.814 1.00 60.69 124 TYR A O 1
ATOM 981 N N . ALA A 1 125 ? 27.996 -16.446 -30.846 1.00 55.66 125 ALA A N 1
ATOM 982 C CA . ALA A 1 125 ? 28.704 -17.718 -30.993 1.00 55.66 125 ALA A CA 1
ATOM 983 C C . ALA A 1 125 ? 30.023 -17.552 -31.772 1.00 55.66 125 ALA A C 1
ATOM 985 O O . ALA A 1 125 ? 30.065 -16.947 -32.845 1.00 55.66 125 ALA A O 1
ATOM 986 N N . LEU A 1 126 ? 31.100 -18.140 -31.245 1.00 51.97 126 LEU A N 1
ATOM 987 C CA . LEU A 1 12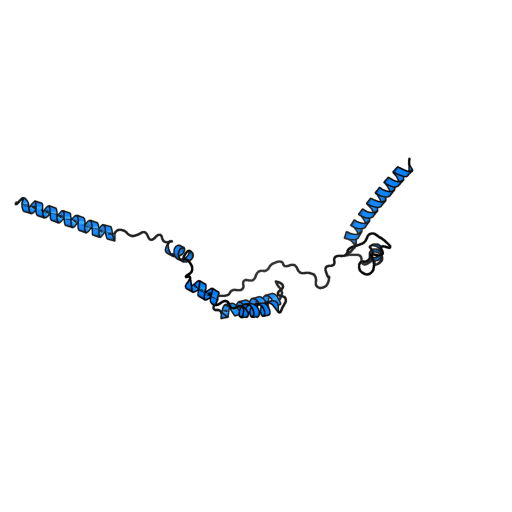6 ? 32.464 -18.097 -31.788 1.00 51.97 126 LEU A CA 1
ATOM 988 C C . LEU A 1 126 ? 32.693 -19.146 -32.894 1.00 51.97 126 LEU A C 1
ATOM 990 O O . LEU A 1 126 ? 33.595 -19.965 -32.773 1.00 51.97 126 LEU A O 1
ATOM 994 N N . ALA A 1 127 ? 31.887 -19.203 -33.957 1.00 48.09 127 ALA A N 1
ATOM 995 C CA . ALA A 1 127 ? 32.246 -20.047 -35.106 1.00 48.09 127 ALA A CA 1
ATOM 996 C C . ALA A 1 127 ? 31.489 -19.688 -36.388 1.00 48.09 127 ALA A C 1
ATOM 998 O O . ALA A 1 127 ? 30.267 -19.816 -36.469 1.00 48.09 127 ALA A O 1
ATOM 999 N N . LYS A 1 128 ? 32.248 -19.340 -37.433 1.00 47.53 128 LYS A N 1
ATOM 1000 C CA . LYS A 1 128 ? 31.765 -19.323 -38.816 1.00 47.53 128 LYS A CA 1
ATOM 1001 C C . LYS A 1 128 ? 31.458 -20.767 -39.231 1.00 47.53 128 LYS A C 1
ATOM 1003 O O . LYS A 1 128 ? 32.372 -21.581 -39.305 1.00 47.53 128 LYS A O 1
ATOM 1008 N N . GLY A 1 129 ? 30.185 -21.077 -39.478 1.00 52.47 129 GLY A N 1
ATOM 1009 C CA . GLY A 1 129 ? 29.732 -22.417 -39.879 1.00 52.47 129 GLY A CA 1
ATOM 1010 C C . GLY A 1 129 ? 29.217 -23.312 -38.747 1.00 52.47 129 GLY A C 1
ATOM 1011 O O . GLY A 1 129 ? 29.089 -24.514 -38.953 1.00 52.47 129 GLY A O 1
ATOM 1012 N N . ASN A 1 130 ? 28.906 -22.768 -37.564 1.00 46.69 130 ASN A N 1
ATOM 1013 C CA . ASN A 1 130 ? 28.208 -23.536 -36.533 1.00 46.69 130 ASN A CA 1
ATOM 1014 C C . ASN A 1 130 ? 26.772 -23.874 -37.004 1.00 46.69 130 ASN A C 1
ATOM 1016 O O . ASN A 1 130 ? 25.979 -22.949 -37.178 1.00 46.69 130 ASN A O 1
ATOM 1020 N N . PRO A 1 131 ? 26.393 -25.157 -37.171 1.00 49.53 131 PRO A N 1
ATOM 1021 C CA . PRO A 1 131 ? 25.037 -25.542 -37.577 1.00 49.53 131 PRO A CA 1
ATOM 1022 C C . PRO A 1 131 ? 23.971 -25.193 -36.524 1.00 49.53 131 PRO A C 1
ATOM 1024 O O . PRO A 1 131 ? 22.789 -25.144 -36.846 1.00 49.53 131 PRO A O 1
ATOM 1027 N N . TYR A 1 132 ? 24.382 -24.906 -35.282 1.00 44.91 132 TYR A N 1
ATOM 1028 C CA . TYR A 1 132 ? 23.518 -24.403 -34.211 1.00 44.91 132 TYR A CA 1
ATOM 1029 C C . TYR A 1 132 ? 23.411 -22.870 -34.186 1.00 44.91 132 TYR A C 1
ATOM 1031 O O . TYR A 1 132 ? 22.593 -22.336 -33.445 1.00 44.91 132 TYR A O 1
ATOM 1039 N N . ALA A 1 133 ? 24.174 -22.148 -35.018 1.00 50.47 133 ALA A N 1
ATOM 1040 C CA . ALA A 1 133 ? 23.971 -20.716 -35.276 1.00 50.47 133 ALA A CA 1
ATOM 1041 C C . ALA A 1 133 ? 22.874 -20.480 -36.334 1.00 50.47 133 ALA A C 1
ATOM 1043 O O . ALA A 1 133 ? 22.888 -19.496 -37.071 1.00 50.47 133 ALA A O 1
ATOM 1044 N N . ALA A 1 134 ? 21.929 -21.414 -36.445 1.00 41.72 134 ALA A N 1
ATOM 1045 C CA . ALA A 1 134 ? 20.810 -21.312 -37.354 1.00 41.72 134 ALA A CA 1
ATOM 1046 C C . ALA A 1 134 ? 19.695 -20.454 -36.732 1.00 41.72 134 ALA A C 1
ATOM 1048 O O . ALA A 1 134 ? 19.178 -20.731 -35.649 1.00 41.72 134 ALA A O 1
ATOM 1049 N N . THR A 1 135 ? 19.285 -19.431 -37.483 1.00 46.84 135 THR A N 1
ATOM 1050 C CA . THR A 1 135 ? 18.003 -18.696 -37.412 1.00 46.84 135 THR A CA 1
ATOM 1051 C C . THR A 1 135 ? 17.688 -17.792 -36.212 1.00 46.84 135 THR A C 1
ATOM 1053 O O . THR A 1 135 ? 16.751 -17.010 -36.335 1.00 46.84 135 THR A O 1
ATOM 1056 N N . GLY A 1 136 ? 18.445 -17.812 -35.107 1.00 45.72 136 GLY A N 1
ATOM 1057 C CA . GLY A 1 136 ? 18.109 -17.006 -33.913 1.00 45.72 136 GLY A CA 1
ATOM 1058 C C . GLY A 1 136 ? 19.171 -16.029 -33.393 1.00 45.72 136 GLY A C 1
ATOM 1059 O O . GLY A 1 136 ? 18.825 -15.081 -32.690 1.00 45.72 136 GLY A O 1
ATOM 1060 N N . CYS A 1 137 ? 20.454 -16.229 -33.708 1.00 47.91 137 CYS A N 1
ATOM 1061 C CA . CYS A 1 137 ? 21.547 -15.404 -33.179 1.00 47.91 137 CYS A CA 1
ATOM 1062 C C . CYS A 1 137 ? 22.557 -15.085 -34.292 1.00 47.91 137 CYS A C 1
ATOM 1064 O O . CYS A 1 137 ? 23.108 -16.022 -34.874 1.00 47.91 137 CYS A O 1
ATOM 1066 N N . PRO A 1 138 ? 22.808 -13.802 -34.616 1.00 52.97 138 PRO A N 1
ATOM 1067 C CA . PRO A 1 138 ? 23.750 -13.438 -35.669 1.00 52.97 138 PRO A CA 1
ATOM 1068 C C . PRO A 1 138 ? 25.193 -13.771 -35.261 1.00 52.97 138 PRO A C 1
ATOM 1070 O O . PRO A 1 138 ? 25.585 -13.614 -34.101 1.00 52.97 138 PRO A O 1
ATOM 1073 N N . ALA A 1 139 ? 26.005 -14.221 -36.220 1.00 52.09 139 ALA A N 1
ATOM 1074 C CA . ALA A 1 139 ? 27.434 -14.403 -35.998 1.00 52.09 139 ALA A CA 1
ATOM 1075 C C . ALA A 1 139 ? 28.122 -13.037 -35.823 1.00 52.09 139 ALA A C 1
ATOM 1077 O O . ALA A 1 139 ? 27.750 -12.057 -36.468 1.00 52.09 139 ALA A O 1
ATOM 1078 N N . VAL A 1 140 ? 29.167 -12.967 -34.987 1.00 51.84 140 VAL A N 1
ATOM 1079 C CA . VAL A 1 140 ? 29.928 -11.722 -34.724 1.00 51.84 140 VAL A CA 1
ATOM 1080 C C . VAL A 1 140 ? 30.418 -11.065 -36.020 1.00 51.84 140 VAL A C 1
ATOM 1082 O O . VAL A 1 140 ? 30.385 -9.844 -36.145 1.00 51.84 140 VAL A O 1
ATOM 1085 N N . SER A 1 141 ? 30.827 -11.869 -37.006 1.00 51.19 141 SER A N 1
ATOM 1086 C CA . SER A 1 141 ? 31.281 -11.391 -38.317 1.00 51.19 141 SER A CA 1
ATOM 1087 C C . SER A 1 141 ? 30.211 -10.627 -39.093 1.00 51.19 141 SER A C 1
ATOM 1089 O O . SER A 1 141 ? 30.538 -9.690 -39.816 1.00 51.19 141 SER A O 1
ATOM 1091 N N . ASP A 1 142 ? 28.948 -11.013 -38.933 1.00 53.81 142 ASP A N 1
ATOM 1092 C CA . ASP A 1 142 ? 27.840 -10.503 -39.739 1.00 53.81 142 ASP A CA 1
ATOM 1093 C C . ASP A 1 142 ? 27.346 -9.161 -39.180 1.00 53.81 142 ASP A C 1
ATOM 1095 O O . ASP A 1 142 ? 26.980 -8.265 -39.936 1.00 53.81 142 ASP A O 1
ATOM 1099 N N . VAL A 1 143 ? 27.439 -8.980 -37.856 1.00 54.69 143 VAL A N 1
ATOM 1100 C CA . VAL A 1 143 ? 27.137 -7.715 -37.161 1.00 54.69 143 VAL A CA 1
ATOM 1101 C C . VAL A 1 143 ? 28.230 -6.664 -37.383 1.00 54.69 143 VAL A C 1
ATOM 1103 O O . VAL A 1 143 ? 27.938 -5.481 -37.543 1.00 54.69 143 VAL A O 1
ATOM 1106 N N . ILE A 1 144 ? 29.499 -7.080 -37.455 1.00 51.25 144 ILE A N 1
ATOM 1107 C CA . ILE A 1 144 ? 30.612 -6.180 -37.805 1.00 51.25 144 ILE A CA 1
ATOM 1108 C C . ILE A 1 144 ? 30.456 -5.666 -39.244 1.00 51.25 144 ILE A C 1
ATOM 1110 O O . ILE A 1 144 ? 30.697 -4.489 -39.509 1.00 51.25 144 ILE A O 1
ATOM 1114 N N . ALA A 1 145 ? 30.012 -6.523 -40.168 1.00 55.38 145 ALA A N 1
ATOM 1115 C CA . ALA A 1 145 ? 29.784 -6.149 -41.561 1.00 55.38 145 ALA A CA 1
ATOM 1116 C C . ALA A 1 145 ? 28.591 -5.189 -41.753 1.00 55.38 145 ALA A C 1
ATOM 1118 O O . ALA A 1 145 ? 28.564 -4.461 -42.744 1.00 55.38 145 ALA A O 1
ATOM 1119 N N . SER A 1 146 ? 27.627 -5.151 -40.820 1.00 53.69 146 SER A N 1
ATOM 1120 C CA . SER A 1 146 ? 26.430 -4.303 -40.931 1.00 53.69 146 SER A CA 1
ATOM 1121 C C . SER A 1 146 ? 26.621 -2.841 -40.496 1.00 53.69 146 SER A C 1
ATOM 1123 O O . SER A 1 146 ? 25.710 -2.041 -40.678 1.00 53.69 146 SER A O 1
ATOM 1125 N N . GLY A 1 147 ? 27.778 -2.462 -39.938 1.00 53.31 147 GLY A N 1
ATOM 1126 C CA . GLY A 1 147 ? 28.216 -1.058 -39.822 1.00 53.31 147 GLY A CA 1
ATOM 1127 C C . GLY A 1 147 ? 27.377 -0.099 -38.956 1.00 53.31 147 GLY A C 1
ATOM 1128 O O . GLY A 1 147 ? 27.611 1.109 -39.001 1.00 53.31 147 GLY A O 1
ATOM 1129 N N . ASN A 1 148 ? 26.431 -0.577 -38.142 1.00 52.62 148 ASN A N 1
ATOM 1130 C CA . ASN A 1 148 ? 25.623 0.275 -37.259 1.00 52.62 148 ASN A CA 1
ATOM 1131 C C . ASN A 1 148 ? 26.251 0.305 -35.850 1.00 52.62 148 ASN A C 1
ATOM 1133 O O . ASN A 1 148 ? 26.141 -0.651 -35.088 1.00 52.62 148 ASN A O 1
ATOM 1137 N N . SER A 1 149 ? 27.042 1.344 -35.566 1.00 52.25 149 SER A N 1
ATOM 1138 C CA . SER A 1 149 ? 28.309 1.187 -34.824 1.00 52.25 149 SER A CA 1
ATOM 1139 C C . SER A 1 149 ? 28.358 1.725 -33.383 1.00 52.25 149 SER A C 1
ATOM 1141 O O . SER A 1 149 ? 29.424 1.671 -32.768 1.00 52.25 149 SER A O 1
ATOM 1143 N N . THR A 1 150 ? 27.280 2.258 -32.807 1.00 50.44 150 THR A N 1
ATOM 1144 C CA . THR A 1 150 ? 27.375 2.956 -31.503 1.00 50.44 150 THR A CA 1
ATOM 1145 C C . THR A 1 150 ? 27.052 2.087 -30.285 1.00 50.44 150 THR A C 1
ATOM 1147 O O . THR A 1 150 ? 27.705 2.247 -29.259 1.00 50.44 150 THR A O 1
ATOM 1150 N N . GLU A 1 151 ? 26.142 1.114 -30.383 1.00 48.91 151 GLU A N 1
ATOM 1151 C CA . GLU A 1 151 ? 25.815 0.203 -29.262 1.00 48.91 151 GLU A CA 1
ATOM 1152 C C . GLU A 1 151 ? 26.729 -1.032 -29.172 1.00 48.91 151 GLU A C 1
ATOM 1154 O O . GLU A 1 151 ? 26.765 -1.736 -28.163 1.00 48.91 151 GLU A O 1
ATOM 1159 N N . ILE A 1 152 ? 27.475 -1.325 -30.239 1.00 50.75 152 ILE A N 1
ATOM 1160 C CA . ILE A 1 152 ? 28.083 -2.648 -30.455 1.00 50.75 152 ILE A CA 1
ATOM 1161 C C . ILE A 1 152 ? 29.617 -2.622 -30.304 1.00 50.75 152 ILE A C 1
ATOM 1163 O O . ILE A 1 152 ? 30.269 -3.661 -30.190 1.00 50.75 152 ILE A O 1
ATOM 1167 N N . THR A 1 153 ? 30.221 -1.434 -30.255 1.00 49.53 153 THR A N 1
ATOM 1168 C CA . THR A 1 153 ? 31.679 -1.241 -30.300 1.00 49.53 153 THR A CA 1
ATOM 1169 C C . THR A 1 153 ? 32.393 -1.717 -29.033 1.00 49.53 153 THR A C 1
ATOM 1171 O O . THR A 1 153 ? 33.433 -2.366 -29.131 1.00 49.53 153 THR A O 1
ATOM 1174 N N . ASN A 1 154 ? 31.821 -1.489 -27.849 1.00 48.31 154 ASN A N 1
ATOM 1175 C CA . ASN A 1 154 ? 32.454 -1.865 -26.579 1.00 48.31 154 ASN A CA 1
ATOM 1176 C C . ASN A 1 154 ? 32.487 -3.389 -26.320 1.00 48.31 154 ASN A C 1
ATOM 1178 O O . ASN A 1 154 ? 33.570 -3.916 -26.051 1.00 48.31 154 ASN A O 1
ATOM 1182 N N . PRO A 1 155 ? 31.372 -4.142 -26.425 1.00 50.25 155 PRO A N 1
ATOM 1183 C CA . PRO A 1 155 ? 31.395 -5.586 -26.173 1.00 50.25 155 PRO A CA 1
ATOM 1184 C C . PRO A 1 155 ? 32.127 -6.383 -27.268 1.00 50.25 155 PRO A C 1
ATOM 1186 O O . PRO A 1 155 ? 32.801 -7.368 -26.955 1.00 50.25 155 PRO A O 1
ATOM 1189 N N . ILE A 1 156 ? 32.073 -5.950 -28.538 1.00 51.28 156 ILE A N 1
ATOM 1190 C CA . ILE A 1 156 ? 32.818 -6.608 -29.628 1.00 51.28 156 ILE A CA 1
ATOM 1191 C C . ILE A 1 156 ? 34.324 -6.365 -29.507 1.00 51.28 156 ILE A C 1
ATOM 1193 O O . ILE A 1 156 ? 35.101 -7.284 -29.780 1.00 51.28 156 ILE A O 1
ATOM 1197 N N . ALA A 1 157 ? 34.758 -5.179 -29.064 1.00 50.19 157 ALA A N 1
ATOM 1198 C CA . ALA A 1 157 ? 36.175 -4.915 -28.825 1.00 50.19 157 ALA A CA 1
ATOM 1199 C C . ALA A 1 157 ? 36.753 -5.926 -27.822 1.00 50.19 157 ALA A C 1
ATOM 1201 O O . ALA A 1 157 ? 37.744 -6.590 -28.126 1.00 50.19 157 ALA A O 1
ATOM 1202 N N . VAL A 1 158 ? 36.082 -6.141 -26.683 1.00 51.72 158 VAL A N 1
ATOM 1203 C CA . VAL A 1 158 ? 36.520 -7.097 -25.648 1.00 51.72 158 VAL A CA 1
ATOM 1204 C C . VAL A 1 158 ? 36.610 -8.529 -26.191 1.00 51.72 158 VAL A C 1
ATOM 1206 O O . VAL A 1 158 ? 37.620 -9.204 -25.978 1.00 51.72 158 VAL A O 1
ATOM 1209 N N . ALA A 1 159 ? 35.608 -8.983 -26.951 1.00 50.38 159 ALA A N 1
ATOM 1210 C CA . ALA A 1 159 ? 35.630 -10.312 -27.566 1.00 50.38 159 ALA A CA 1
ATOM 1211 C C . ALA A 1 159 ? 36.763 -10.459 -28.601 1.00 50.38 159 ALA A C 1
ATOM 1213 O O . ALA A 1 159 ? 37.437 -11.489 -28.651 1.00 50.38 159 ALA A O 1
ATOM 1214 N N . THR A 1 160 ? 37.020 -9.414 -29.392 1.00 51.78 160 THR A N 1
ATOM 1215 C CA . THR A 1 160 ? 38.076 -9.409 -30.416 1.00 51.78 160 THR A CA 1
ATOM 1216 C C . THR A 1 160 ? 39.470 -9.483 -29.793 1.00 51.78 160 THR A C 1
ATOM 1218 O O . THR A 1 160 ? 40.312 -10.239 -30.288 1.00 51.78 160 THR A O 1
ATOM 1221 N N . TYR A 1 161 ? 39.708 -8.761 -28.690 1.00 51.31 161 TYR A N 1
ATOM 1222 C CA . TYR A 1 161 ? 40.969 -8.830 -27.942 1.00 51.31 161 TYR A CA 1
ATOM 1223 C C . TYR A 1 161 ? 41.195 -10.213 -27.323 1.00 51.31 161 TYR A C 1
ATOM 1225 O O . TYR A 1 161 ? 42.301 -10.744 -27.406 1.00 51.31 161 TYR A O 1
ATOM 1233 N N . PHE A 1 162 ? 40.153 -10.832 -26.764 1.00 47.28 162 PHE A N 1
ATOM 1234 C CA . PHE A 1 162 ? 40.251 -12.168 -26.171 1.00 47.28 162 PHE A CA 1
ATOM 1235 C C . PHE A 1 162 ? 40.590 -13.246 -27.214 1.00 47.28 162 PHE A C 1
ATOM 1237 O O . PHE A 1 162 ? 41.485 -14.065 -27.004 1.00 47.28 162 PHE A O 1
ATOM 1244 N N . VAL A 1 163 ? 39.936 -13.203 -28.381 1.00 55.72 163 VAL A N 1
ATOM 1245 C CA . VAL A 1 163 ? 40.198 -14.134 -29.491 1.00 55.72 163 VAL A CA 1
ATOM 1246 C C . VAL A 1 163 ? 41.609 -13.952 -30.058 1.00 55.72 163 VAL A C 1
ATOM 1248 O O . VAL A 1 163 ? 42.301 -14.944 -30.288 1.00 55.72 163 VAL A O 1
ATOM 1251 N N . HIS A 1 164 ? 42.069 -12.708 -30.239 1.00 52.38 164 HIS A N 1
ATOM 1252 C CA . HIS A 1 164 ? 43.447 -12.442 -30.666 1.00 52.38 164 HIS A CA 1
ATOM 1253 C C . HIS A 1 164 ? 44.472 -12.921 -29.637 1.00 52.38 164 HIS A C 1
ATOM 1255 O O . HIS A 1 164 ? 45.481 -13.504 -30.029 1.00 52.38 164 HIS A O 1
ATOM 1261 N N . GLY A 1 165 ? 44.200 -12.742 -28.340 1.00 58.84 165 GLY A N 1
ATOM 1262 C CA . GLY A 1 165 ? 45.044 -13.262 -27.265 1.00 58.84 165 GLY A CA 1
ATOM 1263 C C . GLY A 1 165 ? 45.202 -14.781 -27.343 1.00 58.84 165 GLY A C 1
ATOM 1264 O O . GLY A 1 165 ? 46.324 -15.281 -27.369 1.00 58.84 165 GLY A O 1
ATOM 1265 N N . ILE A 1 166 ? 44.096 -15.519 -27.482 1.00 59.91 166 ILE A N 1
ATOM 1266 C CA . ILE A 1 166 ? 44.123 -16.987 -27.601 1.00 59.91 166 ILE A CA 1
ATOM 1267 C C . ILE A 1 166 ? 44.855 -17.438 -28.871 1.00 59.91 166 ILE A C 1
ATOM 1269 O O . ILE A 1 166 ? 45.672 -18.353 -28.814 1.00 59.91 166 ILE A O 1
ATOM 1273 N N . LEU A 1 167 ? 44.604 -16.796 -30.015 1.00 58.88 167 LEU A N 1
ATOM 1274 C CA . LEU A 1 167 ? 45.286 -17.121 -31.273 1.00 58.88 167 LEU A CA 1
ATOM 1275 C C . LEU A 1 167 ? 46.791 -16.851 -31.213 1.00 58.88 167 LEU A C 1
ATOM 1277 O O . LEU A 1 167 ? 47.566 -17.619 -31.783 1.00 58.88 167 LEU A O 1
ATOM 1281 N N . SER A 1 168 ? 47.205 -15.780 -30.534 1.00 64.56 168 SER A N 1
ATOM 1282 C CA . SER A 1 168 ? 48.621 -15.460 -30.348 1.00 64.56 168 SER A CA 1
ATOM 1283 C C . SER A 1 168 ? 49.306 -16.513 -29.478 1.00 64.56 168 SER A C 1
ATOM 1285 O O . SER A 1 168 ? 50.347 -17.036 -29.869 1.00 64.56 168 SER A O 1
ATOM 1287 N N . VAL A 1 169 ? 48.667 -16.918 -28.374 1.00 71.56 169 VAL A N 1
ATOM 1288 C CA . VAL A 1 169 ? 49.161 -17.997 -27.503 1.00 71.56 169 VAL A CA 1
ATOM 1289 C C . VAL A 1 169 ? 49.235 -19.326 -28.258 1.00 71.56 169 VAL A C 1
ATOM 1291 O O . VAL A 1 169 ? 50.243 -20.021 -28.190 1.00 71.56 169 VAL A O 1
ATOM 1294 N N . LEU A 1 170 ? 48.212 -19.679 -29.041 1.00 71.69 170 LEU A N 1
ATOM 1295 C CA . LEU A 1 170 ? 48.213 -20.917 -29.827 1.00 71.69 170 LEU A CA 1
ATOM 1296 C C . LEU A 1 170 ? 49.308 -20.934 -30.902 1.00 71.69 170 LEU A C 1
ATOM 1298 O O . LEU A 1 170 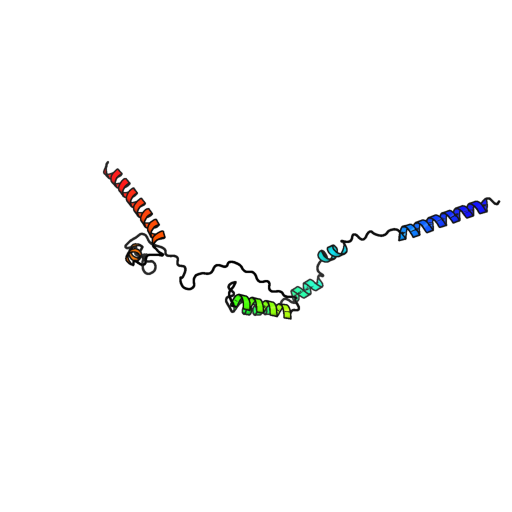? 49.912 -21.979 -31.136 1.00 71.69 170 LEU A O 1
ATOM 1302 N N . LYS A 1 171 ? 49.594 -19.792 -31.541 1.00 73.38 171 LYS A N 1
ATOM 1303 C CA . LYS A 1 171 ? 50.704 -19.673 -32.498 1.00 73.38 171 LYS A CA 1
ATOM 1304 C C . LYS A 1 171 ? 52.064 -19.800 -31.820 1.00 73.38 171 LYS A C 1
ATOM 1306 O O . LYS A 1 171 ? 52.933 -20.473 -32.364 1.00 73.38 171 LYS A O 1
ATOM 1311 N N . GLU A 1 172 ? 52.250 -19.191 -30.651 1.00 70.12 172 GLU A N 1
ATOM 1312 C CA . GLU A 1 172 ? 53.483 -19.346 -29.870 1.00 70.12 172 GLU A CA 1
ATOM 1313 C C . GLU A 1 172 ? 53.701 -20.800 -29.450 1.00 70.12 172 GLU A C 1
ATOM 1315 O O . GLU A 1 172 ? 54.791 -21.335 -29.639 1.00 70.12 172 GLU A O 1
ATOM 1320 N N . VAL A 1 173 ? 52.648 -21.468 -28.974 1.00 72.75 173 VAL A N 1
ATOM 1321 C CA . VAL A 1 173 ? 52.687 -22.889 -28.610 1.00 72.75 173 VAL A CA 1
ATOM 1322 C C . VAL A 1 173 ? 53.018 -23.762 -29.825 1.00 72.75 173 VAL A C 1
ATOM 1324 O O . VAL A 1 173 ? 53.892 -24.620 -29.743 1.00 72.75 173 VAL A O 1
ATOM 1327 N N . HIS A 1 174 ? 52.378 -23.527 -30.972 1.00 80.50 174 HIS A N 1
ATOM 1328 C CA . HIS A 1 174 ? 52.682 -24.252 -32.208 1.00 80.50 174 HIS A CA 1
ATOM 1329 C C . HIS A 1 174 ? 54.142 -24.059 -32.643 1.00 80.50 174 HIS A C 1
ATOM 1331 O O . HIS A 1 174 ? 54.832 -25.027 -32.951 1.00 80.50 174 HIS A O 1
ATOM 1337 N N . ASN A 1 175 ? 54.636 -22.819 -32.632 1.00 78.81 175 ASN A N 1
ATOM 1338 C CA . ASN A 1 175 ? 56.012 -22.512 -33.019 1.00 78.81 175 ASN A CA 1
ATOM 1339 C C . ASN A 1 175 ? 57.037 -23.124 -32.057 1.00 78.81 175 ASN A C 1
ATOM 1341 O O . ASN A 1 175 ? 58.080 -23.586 -32.511 1.00 78.81 175 ASN A O 1
ATOM 1345 N N . PHE A 1 176 ? 56.729 -23.174 -30.758 1.00 78.75 176 PHE A N 1
ATOM 1346 C CA . PHE A 1 176 ? 57.549 -23.860 -29.761 1.00 78.75 176 PHE A CA 1
ATOM 1347 C C . PHE A 1 176 ? 57.659 -25.361 -30.055 1.00 78.75 176 PHE A C 1
ATOM 1349 O O . PHE A 1 176 ? 58.753 -25.910 -30.017 1.00 78.75 176 PHE A O 1
ATOM 1356 N N . PHE A 1 177 ? 56.554 -26.026 -30.406 1.00 74.19 177 PHE A N 1
ATOM 1357 C CA . PHE A 1 177 ? 56.579 -27.453 -30.741 1.00 74.19 177 PHE A CA 1
ATOM 1358 C C . PHE A 1 177 ? 57.190 -27.759 -32.114 1.00 74.19 177 PHE A C 1
ATOM 1360 O O . PHE A 1 177 ? 57.715 -28.849 -32.297 1.00 74.19 177 PHE A O 1
ATOM 1367 N N . SER A 1 178 ? 57.160 -26.824 -33.068 1.00 75.00 178 SER A N 1
ATOM 1368 C CA . SER A 1 178 ? 57.836 -26.977 -34.366 1.00 75.00 178 SER A CA 1
ATOM 1369 C C . SER A 1 178 ? 59.343 -26.688 -34.335 1.00 75.00 178 SER A C 1
ATOM 1371 O O . SER A 1 178 ? 60.000 -26.898 -35.352 1.00 75.00 178 SER A O 1
ATOM 1373 N N . SER A 1 179 ? 59.899 -26.188 -33.223 1.00 71.38 179 SER A N 1
ATOM 1374 C CA . SER A 1 179 ? 61.345 -25.946 -33.084 1.00 71.38 179 SER A CA 1
ATOM 1375 C C . SER A 1 179 ? 62.113 -27.090 -32.404 1.00 71.38 179 SER A C 1
ATOM 1377 O O . SER A 1 179 ? 63.296 -26.910 -32.105 1.00 71.38 179 SER A O 1
ATOM 1379 N N . TYR A 1 180 ? 61.454 -28.220 -32.134 1.00 57.88 180 TYR A N 1
ATOM 1380 C CA . TYR A 1 180 ? 62.048 -29.487 -31.688 1.00 57.88 180 TYR A CA 1
ATOM 1381 C C . TYR A 1 180 ? 61.917 -30.535 -32.794 1.00 57.88 180 TYR A C 1
ATOM 1383 O O . TYR A 1 180 ? 62.830 -31.383 -32.890 1.00 57.88 180 TYR A O 1
#

Foldseek 3Di:
DDPVVVVVVVVVVVVVVVVVVVVCVVVVPPPPPPPCVVVVCVVPPPDDVVVVVVVVVPDDPVVVVVLVCVLPVDDLPPPDPNVVVSVVVVQVVCVVVVDDDDDDDDDDDDDDDDPVDDDDDADEDDDDPDPVCPDDHDHLVVVVVVPPDDPPPVVSVVVVVVVVVVVVVVVVVVVVVVVD

Sequence (180 aa):
MNTNFLIIGAVIATAFALGLGLIIGHFGITKKTSGTSWKYNRLTRPADPKNYRTFIDSIEAANIEANLKNLTSRSHMAGLLEDLESAQVIEEQWKLDGLQVTQPKYNVLLSYPDDSELNRHIIYALAKGNPYAATGCPAVSDVIASGNSTEITNPIAVATYFVHGILSVLKEVHNFFSSY

Secondary structure (DSSP, 8-state):
--HHHHHHHHHHHHHHHHHHHHHHHHHH------TTHHHHHHHSSPPPHHHHHHHHHT--HHHHHHHHHHHTSS---TTSHHHHHHHHHHHHHHHHTT----------------SSS-----PPPS-TT-TTSSSSS--HHHHHHT---SSSHHHHHHHHHHHHHHHHHHHHHHHHHTT-

pLDDT: mean 76.13, std 18.53, range [41.72, 98.25]